Protein AF-A0A0F9D6M3-F1 (afdb_monomer_lite)

Radius of gyration: 23.73 Å; chains: 1; bounding box: 42×57×52 Å

Structure (mmCIF, N/CA/C/O backbone):
data_AF-A0A0F9D6M3-F1
#
_entry.id   AF-A0A0F9D6M3-F1
#
loop_
_atom_site.group_PDB
_atom_site.id
_atom_site.type_symbol
_atom_site.label_atom_id
_atom_site.label_alt_id
_atom_site.label_comp_id
_atom_site.label_asym_id
_atom_site.label_entity_id
_atom_site.label_seq_id
_atom_site.pdbx_PDB_ins_code
_atom_site.Cartn_x
_atom_site.Cartn_y
_atom_site.Cartn_z
_atom_site.occupancy
_atom_site.B_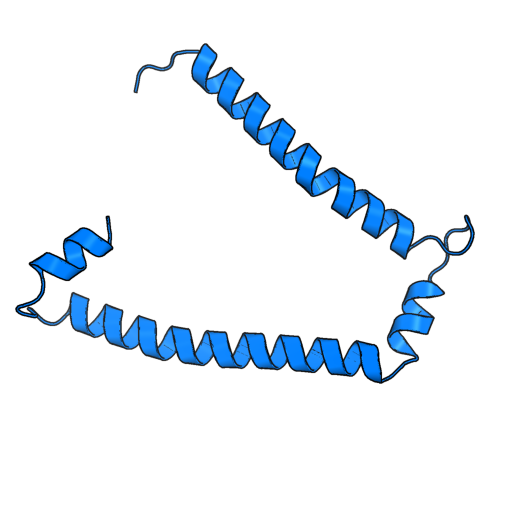iso_or_equiv
_atom_site.auth_seq_id
_atom_site.auth_comp_id
_atom_site.auth_asym_id
_atom_site.auth_atom_id
_atom_site.pdbx_PDB_model_num
ATOM 1 N N . MET A 1 1 ? -8.223 31.703 1.593 1.00 55.25 1 MET A N 1
ATOM 2 C CA . MET A 1 1 ? -7.475 30.766 0.728 1.00 55.25 1 MET A CA 1
ATOM 3 C C . MET A 1 1 ? -7.160 31.491 -0.578 1.00 55.25 1 MET A C 1
ATOM 5 O O . MET A 1 1 ? -7.927 31.402 -1.530 1.00 55.25 1 MET A O 1
ATOM 9 N N . ARG A 1 2 ? -6.127 32.348 -0.576 1.00 57.97 2 ARG A N 1
ATOM 10 C CA . ARG A 1 2 ? -5.714 33.063 -1.791 1.00 57.97 2 ARG A CA 1
ATOM 11 C C . ARG A 1 2 ? -5.231 32.014 -2.787 1.00 57.97 2 ARG A C 1
ATOM 13 O O . ARG A 1 2 ? -4.448 31.139 -2.433 1.00 57.97 2 ARG A O 1
ATOM 20 N N . ARG A 1 3 ? -5.785 32.045 -3.996 1.00 62.56 3 ARG A N 1
ATOM 21 C CA . ARG A 1 3 ? -5.383 31.188 -5.111 1.00 62.56 3 ARG A CA 1
ATOM 22 C C . ARG A 1 3 ? -4.050 31.704 -5.640 1.00 62.56 3 ARG A C 1
ATOM 24 O O . ARG A 1 3 ? -4.008 32.222 -6.749 1.00 62.56 3 ARG A O 1
ATOM 31 N N . ASP A 1 4 ? -2.991 31.639 -4.836 1.00 81.06 4 ASP A N 1
ATOM 32 C CA . ASP A 1 4 ? -1.680 32.020 -5.338 1.00 81.06 4 ASP A CA 1
ATOM 33 C C . ASP A 1 4 ? -1.246 30.891 -6.285 1.00 81.06 4 ASP A C 1
ATOM 35 O O . ASP A 1 4 ? -1.084 29.746 -5.845 1.00 81.06 4 ASP A O 1
ATOM 39 N N . PRO A 1 5 ? -1.113 31.165 -7.594 1.00 85.19 5 PRO A N 1
ATOM 40 C CA . PRO A 1 5 ? -0.859 30.132 -8.598 1.00 85.19 5 PRO A CA 1
ATOM 41 C C . PRO A 1 5 ? 0.428 29.346 -8.305 1.00 85.19 5 PRO A C 1
ATOM 43 O O . PRO A 1 5 ? 0.525 28.173 -8.650 1.00 85.19 5 PRO A O 1
ATOM 46 N N . LEU A 1 6 ? 1.374 29.955 -7.582 1.00 90.25 6 LEU A N 1
ATOM 47 C CA . LEU A 1 6 ? 2.607 29.327 -7.110 1.00 90.25 6 LEU A CA 1
ATOM 48 C C . LEU A 1 6 ? 2.367 28.156 -6.149 1.00 90.25 6 LEU A C 1
ATOM 50 O O . LEU A 1 6 ? 2.992 27.111 -6.319 1.00 90.25 6 LEU A O 1
ATOM 54 N N . PHE A 1 7 ? 1.459 28.286 -5.174 1.00 89.94 7 PHE A N 1
ATOM 55 C CA . PHE A 1 7 ? 1.179 27.189 -4.239 1.00 89.94 7 PHE A CA 1
ATOM 56 C C . PHE A 1 7 ? 0.561 25.994 -4.964 1.00 89.94 7 PHE A C 1
ATOM 58 O O . PHE A 1 7 ? 0.944 24.862 -4.697 1.00 89.94 7 PHE A O 1
ATOM 65 N N . ILE A 1 8 ? -0.333 26.238 -5.927 1.00 91.81 8 ILE A N 1
ATOM 66 C CA . ILE A 1 8 ? -0.963 25.172 -6.720 1.00 91.81 8 ILE A CA 1
ATOM 67 C C . ILE A 1 8 ? 0.087 24.435 -7.556 1.00 91.81 8 ILE A C 1
ATOM 69 O O . ILE A 1 8 ? 0.128 23.206 -7.542 1.00 91.81 8 ILE A O 1
ATOM 73 N N . VAL A 1 9 ? 0.959 25.175 -8.245 1.00 94.94 9 VAL A N 1
ATOM 74 C CA . VAL A 1 9 ? 2.045 24.586 -9.042 1.00 94.94 9 VAL A CA 1
ATOM 75 C C . VAL A 1 9 ? 2.987 23.771 -8.155 1.00 94.94 9 VAL A C 1
ATOM 77 O O . VAL A 1 9 ? 3.303 22.632 -8.494 1.00 94.94 9 VAL A O 1
ATOM 80 N N . LEU A 1 10 ? 3.380 24.301 -6.994 1.00 94.88 10 LEU A N 1
ATOM 81 C CA . LEU A 1 10 ? 4.246 23.590 -6.056 1.00 94.88 10 LEU A CA 1
ATOM 82 C C . LEU A 1 10 ? 3.586 22.308 -5.534 1.00 94.88 10 LEU A C 1
ATOM 84 O O . LEU A 1 10 ? 4.226 21.259 -5.535 1.00 94.88 10 LEU A O 1
ATOM 88 N N . THR A 1 11 ? 2.311 22.360 -5.139 1.00 94.12 11 THR A N 1
ATOM 89 C CA . THR A 1 11 ? 1.570 21.169 -4.703 1.00 94.12 11 THR A CA 1
ATOM 90 C C . THR A 1 11 ? 1.515 20.118 -5.808 1.00 94.12 11 THR A C 1
ATOM 92 O O . THR A 1 11 ? 1.818 18.961 -5.536 1.00 94.12 11 THR A O 1
ATOM 95 N N . ILE A 1 12 ? 1.214 20.502 -7.054 1.00 96.31 12 ILE A N 1
ATOM 96 C CA . ILE A 1 12 ? 1.185 19.567 -8.190 1.00 96.31 12 ILE A CA 1
ATOM 97 C C . ILE A 1 12 ? 2.556 18.916 -8.396 1.00 96.31 12 ILE A C 1
ATOM 99 O O . ILE A 1 12 ? 2.632 17.695 -8.529 1.00 96.31 12 ILE A O 1
ATOM 103 N N . ILE A 1 13 ? 3.638 19.700 -8.379 1.00 97.00 13 ILE A N 1
ATOM 104 C CA . ILE A 1 13 ? 5.002 19.175 -8.530 1.00 97.00 13 ILE A CA 1
ATOM 105 C C . ILE A 1 13 ? 5.325 18.187 -7.405 1.00 97.00 13 ILE A C 1
ATOM 107 O O . ILE A 1 13 ? 5.812 17.094 -7.682 1.00 97.00 13 ILE A O 1
ATOM 111 N N . MET A 1 14 ? 5.020 18.531 -6.152 1.00 96.44 14 MET A N 1
ATOM 112 C CA . MET A 1 14 ? 5.252 17.646 -5.005 1.00 96.44 14 MET A CA 1
ATOM 113 C C . MET A 1 14 ? 4.442 16.350 -5.113 1.00 96.44 14 MET A C 1
ATOM 115 O O . MET A 1 14 ? 4.978 15.269 -4.875 1.00 96.44 14 MET A O 1
ATOM 119 N N . THR A 1 15 ? 3.174 16.431 -5.520 1.00 96.31 15 THR A N 1
ATOM 120 C CA . THR A 1 15 ? 2.333 15.251 -5.748 1.00 96.31 15 THR A CA 1
ATOM 121 C C . THR A 1 15 ? 2.893 14.368 -6.862 1.00 96.31 15 THR A C 1
ATOM 123 O O . THR A 1 15 ? 2.966 13.154 -6.687 1.00 96.31 15 THR A O 1
ATOM 126 N N . LEU A 1 16 ? 3.329 14.950 -7.983 1.00 97.50 16 LEU A N 1
ATOM 127 C CA . LEU A 1 16 ? 3.941 14.200 -9.082 1.00 97.50 16 LEU A CA 1
ATOM 128 C C . LEU A 1 16 ? 5.257 13.543 -8.661 1.00 97.50 16 LEU A C 1
ATOM 130 O O . LEU A 1 16 ? 5.499 12.395 -9.023 1.00 97.50 16 LEU A O 1
ATOM 134 N N . LEU A 1 17 ? 6.080 14.234 -7.871 1.00 96.88 17 LEU A N 1
ATOM 135 C CA . LEU A 1 17 ? 7.341 13.695 -7.365 1.00 96.88 17 LEU A CA 1
ATOM 136 C C . LEU A 1 17 ? 7.103 12.509 -6.419 1.00 96.88 17 LEU A C 1
ATOM 138 O O . LEU A 1 17 ? 7.766 11.481 -6.543 1.00 96.88 17 LEU A O 1
ATOM 142 N N . LEU A 1 18 ? 6.123 12.624 -5.516 1.00 96.81 18 LEU A N 1
ATOM 143 C CA . LEU A 1 18 ? 5.707 11.532 -4.631 1.00 96.81 18 LEU A CA 1
ATOM 144 C C . LEU A 1 18 ? 5.160 10.344 -5.422 1.00 96.81 18 LEU A C 1
ATOM 146 O O . LEU A 1 18 ? 5.536 9.203 -5.156 1.00 96.81 18 LEU A O 1
ATOM 150 N N . LEU A 1 19 ? 4.308 10.603 -6.416 1.00 96.94 19 LEU A N 1
ATOM 151 C CA . LEU A 1 19 ? 3.795 9.557 -7.296 1.00 96.94 19 LEU A CA 1
ATOM 152 C C . LEU A 1 19 ? 4.929 8.871 -8.045 1.00 96.94 19 LEU A C 1
ATOM 154 O O . LEU A 1 19 ? 4.973 7.649 -8.052 1.00 96.94 19 LEU A O 1
ATOM 158 N N . LEU A 1 20 ? 5.871 9.620 -8.617 1.00 96.75 20 LEU A N 1
ATOM 159 C CA . LEU A 1 20 ? 7.036 9.048 -9.284 1.00 96.75 20 LEU A CA 1
ATOM 160 C C . LEU A 1 20 ? 7.835 8.166 -8.316 1.00 96.75 20 LEU A C 1
ATOM 162 O O . LEU A 1 20 ? 8.157 7.030 -8.652 1.00 96.75 20 LEU A O 1
ATOM 166 N N . PHE A 1 21 ? 8.100 8.657 -7.105 1.00 96.19 21 PHE A N 1
ATOM 167 C CA . PHE A 1 21 ? 8.861 7.934 -6.089 1.00 96.19 21 PHE A CA 1
ATOM 168 C C . PHE A 1 21 ? 8.191 6.628 -5.646 1.00 96.19 21 PHE A C 1
ATOM 170 O O . PHE A 1 21 ? 8.890 5.661 -5.369 1.00 96.19 21 PHE A O 1
ATOM 177 N N . VAL A 1 22 ? 6.859 6.575 -5.592 1.00 96.19 22 VAL A N 1
ATOM 178 C CA . VAL A 1 22 ? 6.113 5.361 -5.220 1.00 96.19 22 VAL A CA 1
ATOM 179 C C . VAL A 1 22 ? 5.913 4.438 -6.422 1.00 96.19 22 VAL A C 1
ATOM 181 O O . VAL A 1 22 ? 6.152 3.235 -6.338 1.00 96.19 22 VAL A O 1
ATOM 184 N N . VAL A 1 23 ? 5.493 4.982 -7.561 1.00 96.38 23 VAL A N 1
ATOM 185 C CA . VAL A 1 23 ? 5.147 4.206 -8.759 1.00 96.38 23 VAL A CA 1
ATOM 186 C C . VAL A 1 23 ? 6.389 3.607 -9.410 1.00 96.38 23 VAL A C 1
ATOM 188 O O . VAL A 1 23 ? 6.326 2.473 -9.876 1.00 96.38 23 VAL A O 1
ATOM 191 N N . TYR A 1 24 ? 7.524 4.309 -9.421 1.00 95.31 24 TYR A N 1
ATOM 192 C CA . TYR A 1 24 ? 8.764 3.810 -10.021 1.00 95.31 24 TYR A CA 1
ATOM 193 C C . TYR A 1 24 ? 9.267 2.487 -9.406 1.00 95.31 24 TYR A C 1
ATOM 195 O O . TYR A 1 24 ? 9.425 1.519 -10.156 1.00 95.31 24 TYR A O 1
ATOM 203 N N . PRO A 1 25 ? 9.491 2.366 -8.079 1.00 94.50 25 PRO A N 1
ATOM 204 C CA . PRO A 1 25 ? 9.930 1.108 -7.482 1.00 94.50 25 PRO A CA 1
ATOM 205 C C . PRO A 1 25 ? 8.866 0.016 -7.607 1.00 94.50 25 PRO A C 1
ATOM 207 O O . PRO A 1 25 ? 9.218 -1.125 -7.893 1.00 94.50 25 PRO A O 1
ATOM 210 N N . LEU A 1 26 ? 7.575 0.349 -7.477 1.00 94.19 26 LEU A N 1
ATOM 211 C CA . LEU A 1 26 ? 6.496 -0.625 -7.673 1.00 94.19 26 LEU A CA 1
ATOM 212 C C . LEU A 1 26 ? 6.482 -1.169 -9.107 1.00 94.19 26 LEU A C 1
ATOM 214 O O . LEU A 1 26 ? 6.419 -2.379 -9.305 1.00 94.19 26 LEU A O 1
ATOM 218 N N . GLY A 1 27 ? 6.612 -0.295 -10.106 1.00 93.06 27 GLY A N 1
ATOM 219 C CA . GLY A 1 27 ? 6.720 -0.679 -11.511 1.00 93.06 27 GLY A CA 1
ATOM 220 C C . GLY A 1 27 ? 7.961 -1.527 -11.789 1.00 93.06 27 GLY A C 1
ATOM 221 O O . GLY A 1 27 ? 7.870 -2.532 -12.490 1.00 93.06 27 GLY A O 1
ATOM 222 N N . SER A 1 28 ? 9.103 -1.181 -11.191 1.00 89.19 28 SER A N 1
ATOM 223 C CA . SER A 1 28 ? 10.339 -1.967 -11.293 1.00 89.19 28 SER A CA 1
ATOM 224 C C . SER A 1 28 ? 10.175 -3.380 -10.719 1.00 89.19 28 SER A C 1
ATOM 226 O O . SER A 1 28 ? 10.547 -4.363 -11.367 1.00 89.19 28 SER A O 1
ATOM 228 N N . VAL A 1 29 ? 9.545 -3.505 -9.545 1.00 89.81 29 VAL A N 1
ATOM 229 C CA . VAL A 1 29 ? 9.242 -4.802 -8.919 1.00 89.81 29 VAL A CA 1
ATOM 230 C C . VAL A 1 29 ? 8.281 -5.617 -9.784 1.00 89.81 29 VAL A C 1
ATOM 232 O O . VAL A 1 29 ? 8.530 -6.800 -9.994 1.00 89.81 29 VAL A O 1
ATOM 235 N N . LEU A 1 30 ? 7.240 -4.993 -10.345 1.00 88.19 30 LEU A N 1
ATOM 236 C CA . LEU A 1 30 ? 6.302 -5.660 -11.254 1.00 88.19 30 LEU A CA 1
ATOM 237 C C . LEU A 1 30 ? 6.996 -6.158 -12.526 1.00 88.19 30 LEU A C 1
ATOM 239 O O . LEU A 1 30 ? 6.825 -7.301 -12.928 1.00 88.19 30 LEU A O 1
ATOM 243 N N . ILE A 1 31 ? 7.823 -5.337 -13.171 1.00 86.19 31 ILE A N 1
ATOM 244 C CA . ILE A 1 31 ? 8.553 -5.767 -14.373 1.00 86.19 31 ILE A CA 1
ATOM 245 C C . ILE A 1 31 ? 9.513 -6.914 -14.035 1.00 86.19 31 ILE A C 1
ATOM 247 O O . ILE A 1 31 ? 9.637 -7.861 -14.811 1.00 86.19 31 ILE A O 1
ATOM 251 N N . THR A 1 32 ? 10.171 -6.844 -12.877 1.00 84.88 32 THR A N 1
ATOM 252 C CA . THR A 1 32 ? 11.085 -7.890 -12.403 1.00 84.88 32 THR A CA 1
ATOM 253 C C . THR A 1 32 ? 10.337 -9.177 -12.062 1.00 84.88 32 THR A C 1
ATOM 255 O O . THR A 1 32 ? 10.832 -10.255 -12.374 1.00 84.88 32 THR A O 1
ATOM 258 N N . SER A 1 33 ? 9.120 -9.109 -11.514 1.00 84.44 33 SER A N 1
ATOM 259 C CA . SER A 1 33 ? 8.341 -10.309 -11.186 1.00 84.44 33 SER A CA 1
ATOM 260 C C . SER A 1 33 ? 7.956 -11.118 -12.428 1.00 84.44 33 SER A C 1
ATOM 262 O O . SER A 1 33 ? 7.942 -12.347 -12.367 1.00 84.44 33 SER A O 1
ATOM 264 N N . PHE A 1 34 ? 7.737 -10.462 -13.574 1.00 83.00 34 PHE A N 1
ATOM 265 C CA . PHE A 1 34 ? 7.484 -11.117 -14.868 1.00 83.00 34 PHE A CA 1
ATOM 266 C C . PHE A 1 34 ? 8.750 -11.491 -15.658 1.00 83.00 34 PHE A C 1
ATOM 268 O O . PHE A 1 34 ? 8.639 -12.069 -16.744 1.00 83.00 34 PHE A O 1
ATOM 275 N N . ARG A 1 35 ? 9.950 -11.152 -15.171 1.00 82.25 35 ARG A N 1
ATOM 276 C CA . ARG A 1 35 ? 11.220 -11.463 -15.842 1.00 82.25 35 ARG A CA 1
ATOM 277 C C . ARG A 1 35 ? 11.985 -12.542 -15.080 1.00 82.25 35 ARG A C 1
ATOM 279 O O . ARG A 1 35 ? 12.319 -12.373 -13.914 1.00 82.25 35 ARG A O 1
ATOM 286 N N . LEU A 1 36 ? 12.335 -13.619 -15.774 1.00 77.25 36 LEU A N 1
ATOM 287 C CA . LEU A 1 36 ? 13.272 -14.638 -15.301 1.00 77.25 36 LEU A CA 1
ATOM 288 C C . LEU A 1 36 ? 14.487 -14.600 -16.231 1.00 77.25 36 LEU A C 1
ATOM 290 O O . LEU A 1 36 ? 14.330 -14.754 -17.442 1.00 77.25 36 LEU A O 1
ATOM 294 N N . GLU A 1 37 ? 15.676 -14.329 -15.689 1.00 77.00 37 GLU A N 1
ATOM 295 C CA . GLU A 1 37 ? 16.945 -14.336 -16.448 1.00 77.00 37 GLU A CA 1
ATOM 296 C C . GLU A 1 37 ? 16.919 -13.490 -17.742 1.00 77.00 37 GLU A C 1
ATOM 298 O O . GLU A 1 37 ? 17.464 -13.855 -18.781 1.00 77.00 37 GLU A O 1
ATOM 303 N N . GLY A 1 38 ? 16.241 -12.338 -17.707 1.00 76.00 38 GLY A N 1
ATOM 304 C CA . GLY A 1 38 ? 16.145 -11.429 -18.856 1.00 76.00 38 GLY A CA 1
ATOM 305 C C . GLY A 1 38 ? 15.096 -11.810 -19.908 1.00 76.00 38 GLY A C 1
ATOM 306 O O . GLY A 1 38 ? 14.923 -11.065 -20.874 1.00 76.00 38 GLY A O 1
ATOM 307 N N . ARG A 1 39 ? 14.345 -12.902 -19.719 1.00 78.19 39 ARG A N 1
ATOM 308 C CA . ARG A 1 39 ? 13.202 -13.289 -20.563 1.00 78.19 39 ARG A CA 1
ATOM 309 C C . ARG A 1 39 ? 11.883 -13.097 -19.820 1.00 78.19 39 ARG A C 1
ATOM 311 O O . ARG A 1 39 ? 11.821 -13.248 -18.602 1.00 78.19 39 ARG A O 1
ATOM 318 N N . LEU A 1 40 ? 10.816 -12.774 -20.553 1.00 78.25 40 LEU A N 1
ATOM 319 C CA . LEU A 1 40 ? 9.463 -12.791 -19.991 1.00 78.25 40 LEU A CA 1
ATOM 320 C C . LEU A 1 40 ? 9.098 -14.236 -19.643 1.00 78.25 40 LEU A C 1
ATOM 322 O O . LEU A 1 40 ? 9.095 -15.101 -20.518 1.00 78.25 40 LEU A O 1
ATOM 326 N N . SER A 1 41 ? 8.833 -14.499 -18.368 1.00 80.56 41 SER A N 1
ATOM 327 C CA . SER A 1 41 ? 8.541 -15.837 -17.862 1.00 80.56 41 SER A CA 1
ATOM 328 C C . SER A 1 41 ? 7.657 -15.751 -16.625 1.00 80.56 41 SER A C 1
ATOM 330 O O . SER A 1 41 ? 7.880 -14.926 -15.742 1.00 80.56 41 SER A O 1
ATOM 332 N N . LEU A 1 42 ? 6.677 -16.650 -16.534 1.00 80.31 42 LEU A N 1
ATOM 333 C CA . LEU A 1 42 ? 5.881 -16.850 -15.321 1.00 80.31 42 LEU A CA 1
ATOM 334 C C . LEU A 1 42 ? 6.531 -17.850 -14.346 1.00 80.31 42 LEU A C 1
ATOM 336 O O . LEU A 1 42 ? 5.916 -18.201 -13.341 1.00 80.31 42 LEU A O 1
ATOM 340 N N . GLY A 1 43 ? 7.771 -18.286 -14.606 1.00 75.88 43 GLY A N 1
ATOM 341 C CA . GLY A 1 43 ? 8.513 -19.213 -13.742 1.00 75.88 43 GLY A CA 1
ATOM 342 C C . GLY A 1 43 ? 8.625 -18.728 -12.293 1.00 75.88 43 GLY A C 1
ATOM 343 O O . GLY A 1 43 ? 8.332 -19.490 -11.382 1.00 75.88 43 GLY A O 1
ATOM 344 N N . ASN A 1 44 ? 8.889 -17.431 -12.083 1.00 75.88 44 ASN A N 1
ATOM 345 C CA . ASN A 1 44 ? 8.917 -16.816 -10.747 1.00 75.88 44 ASN A CA 1
ATOM 346 C C . ASN A 1 44 ? 7.611 -17.032 -9.964 1.00 75.88 44 ASN A C 1
ATOM 348 O O . ASN A 1 44 ? 7.634 -17.292 -8.763 1.00 75.88 44 ASN A O 1
ATOM 352 N N . TYR A 1 45 ? 6.462 -16.930 -10.639 1.00 78.12 45 TYR A N 1
ATOM 353 C CA . TYR A 1 45 ? 5.160 -17.156 -10.015 1.00 78.12 45 TYR A CA 1
ATOM 354 C C . TYR A 1 45 ? 4.933 -18.644 -9.742 1.00 78.12 45 TYR A C 1
ATOM 356 O O . TYR A 1 45 ? 4.461 -18.999 -8.665 1.00 78.12 45 TYR A O 1
ATOM 364 N N . ALA A 1 46 ? 5.302 -19.521 -10.679 1.00 73.94 46 ALA A N 1
ATOM 365 C CA . ALA A 1 46 ? 5.200 -20.965 -10.486 1.00 73.94 46 ALA A CA 1
ATOM 366 C C . ALA A 1 46 ? 6.029 -21.436 -9.278 1.00 73.94 46 ALA A C 1
ATOM 368 O O . ALA A 1 46 ? 5.512 -22.180 -8.445 1.00 73.94 46 ALA A O 1
ATOM 369 N N . ASP A 1 47 ? 7.260 -20.945 -9.125 1.00 74.06 47 ASP A N 1
ATOM 370 C CA . ASP A 1 47 ? 8.116 -21.255 -7.976 1.00 74.06 47 ASP A CA 1
ATOM 371 C C . ASP A 1 47 ? 7.573 -20.655 -6.672 1.00 74.06 47 ASP A C 1
ATOM 373 O O . ASP A 1 47 ? 7.563 -21.328 -5.638 1.00 74.06 47 ASP A O 1
ATOM 377 N N . PHE A 1 48 ? 7.022 -19.437 -6.717 1.00 75.00 48 PHE A N 1
ATOM 378 C CA . PHE A 1 48 ? 6.355 -18.817 -5.568 1.00 75.00 48 PHE A CA 1
ATOM 379 C C . PHE A 1 48 ? 5.186 -19.668 -5.042 1.00 75.00 48 PHE A C 1
ATOM 381 O O . PHE A 1 48 ? 5.056 -19.859 -3.831 1.00 75.00 48 PHE A O 1
ATOM 388 N N . PHE A 1 49 ? 4.363 -20.227 -5.934 1.00 74.31 49 PHE A N 1
ATOM 389 C CA . PHE A 1 49 ? 3.254 -21.110 -5.553 1.00 74.31 49 PHE A CA 1
ATOM 390 C C . PHE A 1 49 ? 3.687 -22.550 -5.242 1.00 74.31 49 PHE A C 1
ATOM 392 O O . PHE A 1 49 ? 2.945 -23.279 -4.582 1.00 74.31 49 PHE A O 1
ATOM 399 N N . ARG A 1 50 ? 4.883 -22.972 -5.670 1.00 73.50 50 ARG A N 1
ATOM 400 C CA . ARG A 1 50 ? 5.401 -24.327 -5.435 1.00 73.50 50 ARG A CA 1
ATOM 401 C C . ARG A 1 50 ? 5.804 -24.560 -3.982 1.00 73.50 50 ARG A C 1
ATOM 403 O O . ARG A 1 50 ? 5.601 -25.659 -3.462 1.00 73.50 50 ARG A O 1
ATOM 410 N N . TYR A 1 51 ? 6.355 -23.555 -3.302 1.00 73.19 51 TYR A N 1
ATOM 411 C CA . TYR A 1 51 ? 6.723 -23.698 -1.894 1.00 73.19 51 TYR A CA 1
ATOM 412 C C . TYR A 1 51 ? 5.546 -23.350 -0.982 1.00 73.19 51 TYR A C 1
ATOM 414 O O . TYR A 1 51 ? 5.138 -22.195 -0.858 1.00 73.19 51 TYR A O 1
ATOM 422 N N . SER A 1 52 ? 5.059 -24.354 -0.245 1.00 70.25 52 SER A N 1
ATOM 423 C CA . SER A 1 52 ? 3.958 -24.195 0.716 1.00 70.25 52 SER A CA 1
ATOM 424 C C . SER A 1 52 ? 4.202 -23.091 1.755 1.00 70.25 52 SER A C 1
ATOM 426 O O . SER A 1 52 ? 3.235 -22.585 2.321 1.00 70.25 52 SER A O 1
ATOM 428 N N . TYR A 1 53 ? 5.458 -22.727 2.024 1.00 77.38 53 TYR A N 1
ATOM 429 C CA . TYR A 1 53 ? 5.812 -21.677 2.975 1.00 77.38 53 TYR A CA 1
ATOM 430 C C . TYR A 1 53 ? 5.348 -20.281 2.525 1.00 77.38 53 TYR A C 1
ATOM 432 O O . TYR A 1 53 ? 4.753 -19.560 3.327 1.00 77.38 53 TYR A O 1
ATOM 440 N N . TYR A 1 54 ? 5.539 -19.915 1.250 1.00 77.44 54 TYR A N 1
ATOM 441 C CA . TYR A 1 54 ? 5.184 -18.578 0.754 1.00 77.44 54 TYR A CA 1
ATOM 442 C C . TYR A 1 54 ? 3.676 -18.335 0.806 1.00 77.44 54 TYR A C 1
ATOM 444 O O . TYR A 1 54 ? 3.222 -17.338 1.370 1.00 77.44 54 TYR A O 1
ATOM 452 N N . TYR A 1 55 ? 2.882 -19.286 0.310 1.00 79.31 55 TYR A N 1
ATOM 453 C CA . TYR A 1 55 ? 1.427 -19.148 0.324 1.00 79.31 55 TYR A CA 1
ATOM 454 C C . TYR A 1 55 ? 0.829 -19.248 1.740 1.00 79.31 55 TYR A C 1
ATOM 456 O O . TYR A 1 55 ? -0.093 -18.502 2.068 1.00 79.31 55 TYR A O 1
ATOM 464 N N . ARG A 1 56 ? 1.378 -20.095 2.628 1.00 83.88 56 ARG A N 1
ATOM 465 C CA . ARG A 1 56 ? 0.941 -20.139 4.040 1.00 83.88 56 ARG A CA 1
ATOM 466 C C . ARG A 1 56 ? 1.218 -18.825 4.764 1.00 83.88 56 ARG A C 1
ATOM 468 O O . ARG A 1 56 ? 0.353 -18.350 5.490 1.00 83.88 56 ARG A O 1
ATOM 475 N N . SER A 1 57 ? 2.388 -18.222 4.555 1.00 86.94 57 SER A N 1
ATOM 476 C CA . SER A 1 57 ? 2.721 -16.921 5.147 1.00 86.94 57 SER A CA 1
ATOM 477 C C . SER A 1 57 ? 1.776 -15.812 4.659 1.00 86.94 57 SER A C 1
ATOM 479 O O . SER A 1 57 ? 1.280 -15.012 5.459 1.00 86.94 57 SER A O 1
ATOM 481 N N . MET A 1 58 ? 1.436 -15.822 3.363 1.00 86.94 58 MET A N 1
ATOM 482 C CA . MET A 1 58 ? 0.451 -14.908 2.776 1.00 86.94 58 MET A CA 1
ATOM 483 C C . MET A 1 58 ? -0.930 -15.064 3.428 1.00 86.94 58 MET A C 1
ATOM 485 O O . MET A 1 58 ? -1.519 -14.074 3.865 1.00 86.94 58 MET A O 1
ATOM 489 N N . LEU A 1 59 ? -1.429 -16.300 3.543 1.00 90.62 59 LEU A N 1
ATOM 490 C CA . LEU A 1 59 ? -2.721 -16.576 4.174 1.00 90.62 59 LEU A CA 1
ATOM 491 C C . LEU A 1 59 ? -2.743 -16.210 5.658 1.00 90.62 59 LEU A C 1
ATOM 493 O O . LEU A 1 59 ? -3.720 -15.628 6.118 1.00 90.62 59 LEU A O 1
ATOM 497 N N . ASN A 1 60 ? -1.672 -16.501 6.396 1.00 93.12 60 ASN A N 1
ATOM 498 C CA . ASN A 1 60 ? -1.575 -16.142 7.808 1.00 93.12 60 ASN A CA 1
ATOM 499 C C . ASN A 1 60 ? -1.641 -14.622 7.998 1.00 93.12 60 ASN A C 1
ATOM 501 O O . ASN A 1 60 ? -2.357 -14.144 8.873 1.00 93.12 60 ASN A O 1
ATOM 505 N N . SER A 1 61 ? -0.945 -13.863 7.150 1.00 94.56 61 SER A N 1
ATOM 506 C CA . SER A 1 61 ? -0.953 -12.396 7.191 1.00 94.56 61 SER A CA 1
ATOM 507 C C . SER A 1 61 ? -2.326 -11.827 6.834 1.00 94.56 61 SER A C 1
ATOM 509 O O . SER A 1 61 ? -2.803 -10.898 7.485 1.00 94.56 61 SER A O 1
ATOM 511 N N . LEU A 1 62 ? -2.998 -12.416 5.841 1.00 94.69 62 LEU A N 1
ATOM 512 C CA . LEU A 1 62 ? -4.349 -12.019 5.454 1.00 94.69 62 LEU A CA 1
ATOM 513 C C . LEU A 1 62 ? -5.365 -12.320 6.563 1.00 94.69 62 LEU A C 1
ATOM 515 O O . LEU A 1 62 ? -6.169 -11.458 6.913 1.00 94.69 62 LEU A O 1
ATOM 519 N N . MET A 1 63 ? -5.303 -13.515 7.155 1.00 96.38 63 MET A N 1
ATOM 520 C CA . MET A 1 63 ? -6.169 -13.906 8.266 1.00 96.38 63 MET A CA 1
ATOM 521 C C . MET A 1 63 ? -5.935 -13.010 9.484 1.00 96.38 63 MET A C 1
ATOM 523 O O . MET A 1 63 ? -6.898 -12.526 10.077 1.00 96.38 63 MET A O 1
ATOM 527 N N . LEU A 1 64 ? -4.674 -12.716 9.810 1.00 96.81 64 LEU A N 1
ATOM 528 C CA . LEU A 1 64 ? -4.320 -11.772 10.866 1.00 96.81 64 LEU A CA 1
ATOM 529 C C . LEU A 1 64 ? -4.895 -10.376 10.582 1.00 96.81 64 LEU A C 1
ATOM 531 O O . LEU A 1 64 ? -5.496 -9.770 11.469 1.00 96.81 64 LEU A O 1
ATOM 535 N N . GLY A 1 65 ? -4.772 -9.881 9.349 1.00 96.88 65 GLY A N 1
ATOM 536 C CA . GLY A 1 65 ? -5.329 -8.591 8.936 1.00 96.88 65 GLY A CA 1
ATOM 537 C C . GLY A 1 65 ? -6.854 -8.529 9.072 1.00 96.88 65 GLY A C 1
ATOM 538 O O . GLY A 1 65 ? -7.394 -7.546 9.576 1.00 96.88 65 GLY A O 1
ATOM 539 N N . ILE A 1 66 ? -7.558 -9.598 8.695 1.00 97.50 66 ILE A N 1
ATOM 540 C CA . ILE A 1 66 ? -9.021 -9.678 8.819 1.00 97.50 66 ILE A CA 1
ATOM 541 C C . ILE A 1 66 ? -9.435 -9.690 10.291 1.00 97.50 66 ILE A C 1
ATOM 543 O O . ILE A 1 66 ? -10.275 -8.890 10.702 1.00 97.50 66 ILE A O 1
ATOM 547 N N . VAL A 1 67 ? -8.829 -10.564 11.097 1.00 97.75 67 VAL A N 1
ATOM 548 C CA . VAL A 1 67 ? -9.164 -10.703 12.522 1.00 97.75 67 VAL A CA 1
ATOM 549 C C . VAL A 1 67 ? -8.914 -9.393 13.266 1.00 97.75 67 VAL A C 1
ATOM 551 O O . VAL A 1 67 ? -9.785 -8.925 13.999 1.00 97.75 67 VAL A O 1
ATOM 554 N N . THR A 1 68 ? -7.759 -8.764 13.043 1.00 97.38 68 THR A N 1
ATOM 555 C CA . THR A 1 68 ? -7.421 -7.483 13.679 1.00 97.38 68 THR A CA 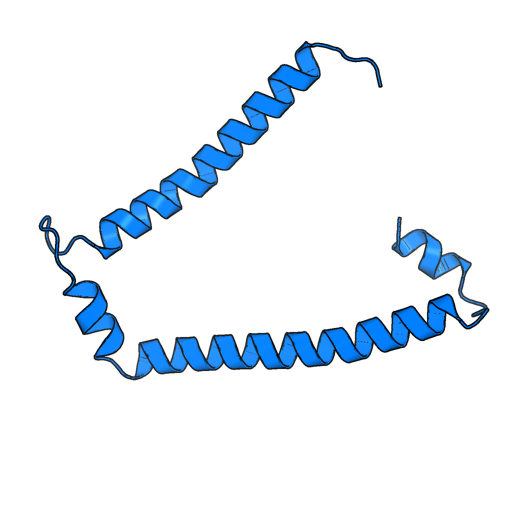1
ATOM 556 C C . THR A 1 68 ? -8.379 -6.374 13.255 1.00 97.38 68 THR A C 1
ATOM 558 O O . THR A 1 68 ? -8.881 -5.652 14.116 1.00 97.38 68 THR A O 1
ATOM 561 N N . THR A 1 69 ? -8.713 -6.280 11.965 1.00 97.00 69 THR A N 1
ATOM 562 C CA . T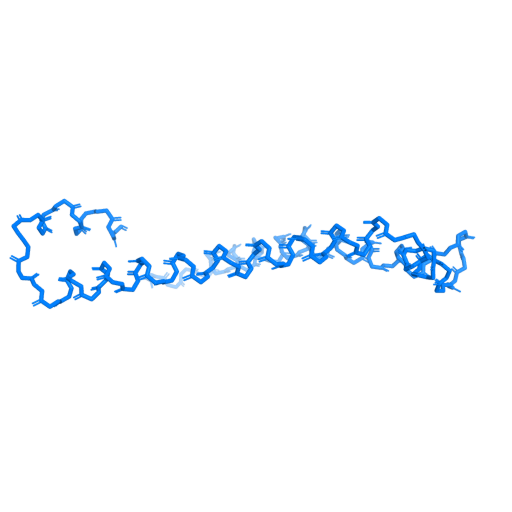HR A 1 69 ? -9.672 -5.286 11.458 1.00 97.00 69 THR A CA 1
ATOM 563 C C . THR A 1 69 ? -11.047 -5.452 12.101 1.00 97.00 69 THR A C 1
ATOM 565 O O . THR A 1 69 ? -11.621 -4.473 12.569 1.00 97.00 69 THR A O 1
ATOM 568 N N . VAL A 1 70 ? -11.570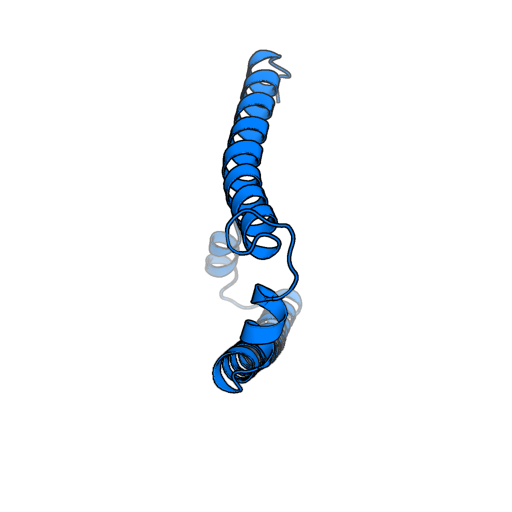 -6.679 12.180 1.00 98.12 70 VAL A N 1
ATOM 569 C CA . VAL A 1 70 ? -12.879 -6.955 12.797 1.00 98.12 70 VAL A CA 1
ATOM 570 C C . VAL A 1 70 ? -12.888 -6.565 14.275 1.00 98.12 70 VAL A C 1
ATOM 572 O O . VAL A 1 70 ? -13.803 -5.870 14.715 1.00 98.12 70 VAL A O 1
ATOM 575 N N . ILE A 1 71 ? -11.859 -6.952 15.034 1.00 97.62 71 ILE A N 1
ATOM 576 C CA . ILE A 1 71 ? -11.750 -6.614 16.461 1.00 97.62 71 ILE A CA 1
ATOM 577 C C . ILE A 1 71 ? -11.704 -5.094 16.653 1.00 97.62 71 ILE A C 1
ATOM 579 O O . ILE A 1 71 ? -12.462 -4.548 17.458 1.00 97.62 71 ILE A O 1
ATOM 583 N N . ILE A 1 72 ? -10.854 -4.401 15.889 1.00 97.31 72 ILE A N 1
ATOM 584 C CA . ILE A 1 72 ? -10.715 -2.943 15.971 1.00 97.31 72 ILE A CA 1
ATOM 585 C C . ILE A 1 72 ? -12.028 -2.260 15.598 1.00 97.31 72 ILE A C 1
ATOM 587 O O . ILE A 1 72 ? -12.440 -1.344 16.304 1.00 97.31 72 ILE A O 1
ATOM 591 N N . LEU A 1 73 ? -12.714 -2.707 14.543 1.00 97.25 73 LEU A N 1
ATOM 592 C CA . LEU A 1 73 ? -13.999 -2.140 14.136 1.00 97.25 73 LEU A CA 1
ATOM 593 C C . LEU A 1 73 ? -15.054 -2.286 15.228 1.00 97.25 73 LEU A C 1
ATOM 595 O O . LEU A 1 73 ? -15.730 -1.308 15.534 1.00 97.25 73 LEU A O 1
ATOM 599 N N . VAL A 1 74 ? -15.176 -3.459 15.851 1.00 96.75 74 VAL A N 1
ATOM 600 C CA . VAL A 1 74 ? -16.144 -3.677 16.939 1.00 96.75 74 VAL A CA 1
ATOM 601 C C . VAL A 1 74 ? -15.868 -2.732 18.110 1.00 96.75 74 VAL A C 1
ATOM 603 O O . VAL A 1 74 ? -16.792 -2.087 18.614 1.00 96.75 74 VAL A O 1
ATOM 606 N N . ILE A 1 75 ? -14.604 -2.598 18.518 1.00 94.62 75 ILE A N 1
ATOM 607 C CA . ILE A 1 75 ? -14.208 -1.725 19.631 1.00 94.62 75 ILE A CA 1
ATOM 608 C C . ILE A 1 75 ? -14.414 -0.250 19.264 1.00 94.62 75 ILE A C 1
ATOM 610 O O . ILE A 1 75 ? -15.087 0.482 19.991 1.00 94.62 75 ILE A O 1
ATOM 614 N N . ALA A 1 76 ? -13.871 0.188 18.128 1.00 92.38 76 ALA A N 1
ATOM 615 C CA . ALA A 1 76 ? -13.946 1.570 17.665 1.00 92.38 76 ALA A CA 1
ATOM 616 C C . ALA A 1 76 ? -15.396 2.011 17.431 1.00 92.38 76 ALA A C 1
ATOM 618 O O . ALA A 1 76 ? -15.770 3.115 17.825 1.00 92.38 76 ALA A O 1
ATOM 619 N N . PHE A 1 77 ? -16.231 1.143 16.853 1.00 92.06 77 PHE A N 1
ATOM 620 C CA . PHE A 1 77 ? -17.649 1.418 16.643 1.00 92.06 77 PHE A CA 1
ATOM 621 C C . PHE A 1 77 ? -18.405 1.525 17.970 1.00 92.06 77 PHE A C 1
ATOM 623 O O . PHE A 1 77 ? -19.155 2.479 18.168 1.00 92.06 77 PHE A O 1
ATOM 630 N N . SER A 1 78 ? -18.156 0.612 18.914 1.00 88.56 78 SER A N 1
ATOM 631 C CA . SER A 1 78 ? -18.772 0.660 20.249 1.00 88.56 78 SER A CA 1
ATOM 632 C C . SER A 1 78 ? -18.405 1.944 21.004 1.00 88.56 78 SER A C 1
ATOM 634 O O . SER A 1 78 ? -19.270 2.595 21.598 1.00 88.56 78 SER A O 1
ATOM 636 N N . LEU A 1 79 ? -17.135 2.358 20.936 1.00 86.19 79 LEU A N 1
ATOM 637 C CA . LEU A 1 79 ? -16.663 3.615 21.521 1.00 86.19 79 LEU A CA 1
ATOM 638 C C . LEU A 1 79 ? -17.285 4.833 20.827 1.00 86.19 79 LEU A C 1
ATOM 640 O O . LEU A 1 79 ? -17.832 5.703 21.503 1.00 86.19 79 LEU A O 1
ATOM 644 N N . SER A 1 80 ? -17.262 4.880 19.492 1.00 86.88 80 SER A N 1
ATOM 645 C CA . SER A 1 80 ? -17.849 5.968 18.697 1.00 86.88 80 SER A CA 1
ATOM 646 C C . SER A 1 80 ? -19.348 6.136 18.972 1.00 86.88 80 SER A C 1
ATOM 648 O O . SER A 1 80 ? -19.826 7.257 19.179 1.00 86.88 80 SER A O 1
ATOM 650 N N . TYR A 1 81 ? -20.082 5.023 19.066 1.00 86.25 81 TYR A N 1
ATOM 651 C CA . TYR A 1 81 ? -21.503 5.014 19.404 1.00 86.25 81 TYR A CA 1
ATOM 652 C C . TYR A 1 81 ? -21.755 5.554 20.817 1.00 86.25 81 TYR A C 1
ATOM 654 O O . TYR A 1 81 ? -22.602 6.431 21.006 1.00 86.25 81 TYR A O 1
ATOM 662 N N . THR A 1 82 ? -20.972 5.097 21.799 1.00 82.81 82 THR A N 1
ATOM 663 C CA . THR A 1 82 ? -21.081 5.551 23.194 1.00 82.81 82 THR A CA 1
ATOM 664 C C . THR A 1 82 ? -20.799 7.048 23.316 1.00 82.81 82 THR A C 1
ATOM 666 O O . THR A 1 82 ? -21.573 7.764 23.952 1.00 82.81 82 THR A O 1
ATOM 669 N N . ILE A 1 83 ? -19.746 7.546 22.663 1.00 80.38 83 ILE A N 1
ATOM 670 C CA . ILE A 1 83 ? -19.386 8.973 22.641 1.00 80.38 83 ILE A CA 1
ATOM 671 C C . ILE A 1 83 ? -20.485 9.820 21.982 1.00 80.38 83 ILE A C 1
ATOM 673 O O . ILE A 1 83 ? -20.788 10.913 22.459 1.00 80.38 83 ILE A O 1
ATOM 677 N N . SER A 1 84 ? -21.098 9.320 20.907 1.00 78.75 84 SER A N 1
ATOM 678 C CA . SER A 1 84 ? -22.111 10.065 20.148 1.00 78.75 84 SER A CA 1
ATOM 679 C C . SER A 1 84 ? -23.468 10.131 20.852 1.00 78.75 84 SER A C 1
ATOM 681 O O . SER A 1 84 ? -24.199 11.108 20.689 1.00 78.75 84 SER A O 1
ATOM 683 N N . LYS A 1 85 ? -23.834 9.094 21.618 1.00 70.50 85 LYS A N 1
ATOM 684 C CA . LYS A 1 85 ? -25.151 8.985 22.271 1.00 70.50 85 LYS A CA 1
ATOM 685 C C . LYS A 1 85 ? -25.149 9.323 23.762 1.00 70.50 85 LYS A C 1
ATOM 687 O O . LYS A 1 85 ? -26.213 9.616 24.299 1.00 70.50 85 LYS A O 1
ATOM 692 N N . THR A 1 86 ? -23.992 9.337 24.422 1.00 64.81 86 THR A N 1
ATOM 693 C CA . THR A 1 86 ? -23.892 9.575 25.870 1.00 64.81 86 THR A CA 1
ATOM 694 C C . THR A 1 86 ? -23.185 10.901 26.139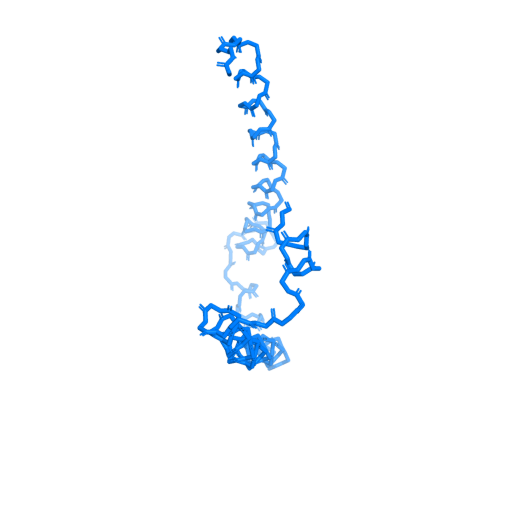 1.00 64.81 86 THR A C 1
ATOM 696 O O . THR A 1 86 ? -22.103 11.164 25.616 1.00 64.81 86 THR A O 1
ATOM 699 N N . ASN A 1 87 ? -23.760 11.749 26.998 1.00 59.38 87 ASN A N 1
ATOM 700 C CA . ASN A 1 87 ? -23.095 12.951 27.507 1.00 59.38 87 ASN A CA 1
ATOM 701 C C . ASN A 1 87 ? -21.998 12.558 28.516 1.00 59.38 87 ASN A C 1
ATOM 703 O O . ASN A 1 87 ? -22.150 12.774 29.714 1.00 59.38 87 ASN A O 1
ATOM 707 N N . LEU A 1 88 ? -20.906 11.944 28.048 1.00 58.84 88 LEU A N 1
ATOM 708 C CA . LEU A 1 88 ? -19.779 11.575 28.905 1.00 58.84 88 LEU A CA 1
ATOM 709 C C . LEU A 1 88 ? -19.147 12.841 29.526 1.00 58.84 88 LEU A C 1
ATOM 711 O O . LEU A 1 88 ? -18.897 13.811 28.804 1.00 58.84 88 LEU A O 1
ATOM 715 N N . PRO A 1 89 ? -18.823 12.845 30.832 1.00 55.28 89 PRO A N 1
ATOM 716 C CA . PRO A 1 89 ? -18.187 13.986 31.502 1.00 55.28 89 PRO A CA 1
ATOM 717 C C . PRO A 1 89 ? -16.759 14.276 30.994 1.00 55.28 89 PRO A C 1
ATOM 719 O O . PRO A 1 89 ? -16.218 15.345 31.253 1.00 55.28 89 PRO A O 1
ATOM 722 N N . LEU A 1 90 ? -16.162 13.370 30.206 1.00 56.22 90 LEU A N 1
ATOM 723 C CA . LEU A 1 90 ? -14.827 13.504 29.603 1.00 56.22 90 LEU A CA 1
ATOM 724 C C . LEU A 1 90 ? -14.806 14.202 28.223 1.00 56.22 90 LEU A C 1
ATOM 726 O O . LEU A 1 90 ? -13.808 14.141 27.502 1.00 56.22 90 LEU A O 1
ATOM 730 N N . LYS A 1 91 ? -15.892 14.891 27.844 1.00 54.69 91 LYS A N 1
ATOM 731 C CA . LYS A 1 91 ? -16.035 15.594 26.552 1.00 54.69 91 LYS A CA 1
ATOM 732 C C . LYS A 1 91 ? -14.909 16.581 26.221 1.00 54.69 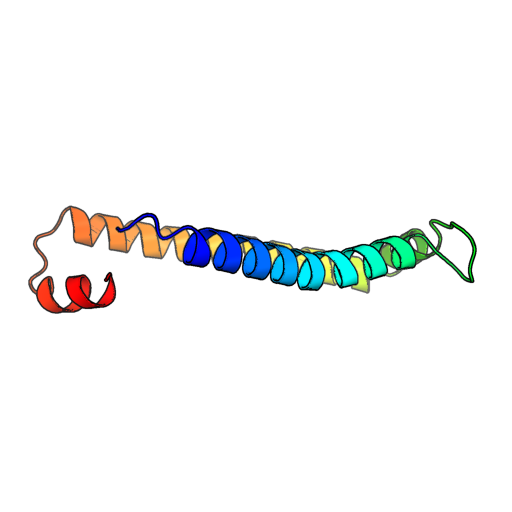91 LYS A C 1
ATOM 734 O O . LYS A 1 91 ? -14.666 16.813 25.045 1.00 54.69 91 LYS A O 1
ATOM 739 N N . GLY A 1 92 ? -14.231 17.158 27.215 1.00 58.75 92 GLY A N 1
ATOM 740 C CA . GLY A 1 92 ? -13.141 18.115 26.989 1.00 58.75 92 GLY A CA 1
ATOM 741 C C . GLY A 1 92 ? -11.847 17.482 26.462 1.00 58.75 92 GLY A C 1
ATOM 742 O O . GLY A 1 92 ? -11.210 18.050 25.586 1.00 58.75 92 GLY A O 1
ATOM 743 N N . PHE A 1 93 ? -11.480 16.288 26.941 1.00 57.91 93 PHE A N 1
ATOM 744 C CA . PHE A 1 93 ? -10.216 15.635 26.566 1.00 57.91 93 PHE A CA 1
ATOM 745 C C . PHE A 1 93 ? -10.325 14.886 25.230 1.00 57.91 93 PHE A C 1
ATOM 747 O O . PHE A 1 93 ? -9.408 14.937 24.413 1.00 57.91 93 PHE A O 1
ATOM 754 N N . LEU A 1 94 ? -11.473 14.247 24.961 1.00 56.69 94 LEU A N 1
ATOM 755 C CA . LEU A 1 94 ? -11.689 13.529 23.699 1.00 56.69 94 LEU A CA 1
ATOM 756 C C . LEU A 1 94 ? -11.900 14.461 22.496 1.00 56.69 94 LEU A C 1
ATOM 758 O O . LEU A 1 94 ? -11.563 14.079 21.383 1.00 56.69 94 LEU A O 1
ATOM 762 N N . LYS A 1 95 ? -12.413 15.682 22.704 1.00 55.44 95 LYS A N 1
ATOM 763 C CA . LYS A 1 95 ? -12.645 16.650 21.617 1.00 55.44 95 LYS A CA 1
ATOM 764 C C . LYS A 1 95 ? -11.357 17.332 21.135 1.00 55.44 95 LYS A C 1
ATOM 766 O O . LYS A 1 95 ? -11.305 17.768 19.992 1.00 55.44 95 LYS A O 1
ATOM 771 N N . THR A 1 96 ? -10.327 17.394 21.982 1.00 56.34 96 THR A N 1
ATOM 772 C CA . THR A 1 96 ? -8.989 17.911 21.633 1.00 56.34 96 THR A CA 1
ATOM 773 C C . THR A 1 96 ? -8.110 16.841 20.983 1.00 56.34 96 THR A C 1
ATOM 775 O O . THR A 1 96 ? -7.268 17.172 20.167 1.00 56.34 96 THR A O 1
ATOM 778 N N . ALA A 1 97 ? -8.319 15.558 21.302 1.00 55.97 97 ALA A N 1
ATOM 779 C CA . ALA A 1 97 ? -7.600 14.448 20.668 1.00 55.97 97 ALA A CA 1
ATOM 780 C C . ALA A 1 97 ? -8.147 14.070 19.274 1.00 55.97 97 ALA A C 1
ATOM 782 O O . ALA A 1 97 ? -7.513 13.302 18.556 1.00 55.97 97 ALA A O 1
ATOM 783 N N . SER A 1 98 ? -9.333 14.572 18.905 1.00 43.84 98 SER A N 1
ATOM 784 C CA . SER A 1 98 ? -9.974 14.352 17.601 1.00 43.84 98 SER A CA 1
ATOM 785 C C . SER A 1 98 ? -9.862 15.547 16.636 1.00 43.84 98 SER A C 1
ATOM 787 O O . SER A 1 98 ? -10.583 15.569 15.638 1.00 43.84 98 SER A O 1
ATOM 789 N N . LEU A 1 99 ? -9.038 16.551 16.963 1.00 44.53 99 LEU A N 1
ATOM 790 C CA . LEU A 1 99 ? -8.671 17.705 16.127 1.00 44.53 99 LEU A CA 1
ATOM 791 C C . LEU A 1 99 ? -7.186 17.607 15.768 1.00 44.53 99 LEU A C 1
ATOM 793 O O . LEU A 1 99 ? -6.857 17.957 14.615 1.00 44.53 99 LEU A O 1
#

Organism: NCBI:txid412755

Secondary structure (DSSP, 8-state):
----HHHHHHHHHHHHHHHHHHHHHHHHHHHHHTEETTEE-SHHHHHHHHSHHHHHHHHHHHHHHHHHHHHHHHHHHHHHHHHHHS--TTHHHHHHHT-

Foldseek 3Di:
DPPPVVVVVVVVVVVVVVCCVVVVVVVVVVVVCQDDPNDRDPVSVVVCVVDPVNVVVVVVVVVVVVVVVVVCCVVVVVVVVCVVPDPDPCVVVVVVVVD

InterPro domains:
  IPR035906 MetI-like superfamily [G3DSA:1.10.3720.10] (1-99)
  IPR035906 MetI-like superfamily [SSF161098] (2-97)

pLDDT: mean 82.47, std 14.43, range [43.84, 98.12]

Sequence (99 aa):
MRRDPLFIVLTIIMTLLLLLFVVYPLGSVLITSFRLEGRLSLGNYADFFRYSYYYRSMLNSLMLGIVTTVIILVIAFSLSYTISKTNLPLKGFLKTASL